Protein AF-A0A8H7ZRD5-F1 (afdb_monomer_lite)

Secondary structure (DSSP, 8-state):
-PPPPP-HHHHHHHHHHHSPTT-HHHHHHHHHHHHHHT------HHHHHHHHHHHHTTSSS--EEEEE--TTSHHHHHHHHHSPTT-EEEEEES-IIIIIHHHHHHHHHTT-TTTEEEEES-HHHHHHHHHT-TTTTTTEEEEEE-S-GGGHHHHHHHHHHTT-EEEEEEEEESS--

Sequence (177 aa):
MTKAEFSPAAALAFVKETARPRDPDAVLAALDEFGWAKAWHMSVGDEKGVILDEELRKVDPLMTVVELGTFVGYSAVRIARLLPPGGKVYTIDPEVERTNTVAKEVVAFAGLADKVEFVPGTAAEALPKLSAREELKGKVDCVFIDHHKDYYLSDLQLIEKLGLLRPGALVVADNVV

Structure (mmCIF, N/CA/C/O backbone):
data_AF-A0A8H7ZRD5-F1
#
_entry.id   AF-A0A8H7ZRD5-F1
#
loop_
_atom_site.group_PDB
_atom_site.id
_atom_site.type_symbol
_atom_site.label_atom_id
_atom_site.label_alt_id
_atom_site.label_comp_id
_atom_site.label_asym_id
_atom_site.label_entity_id
_atom_site.label_seq_id
_atom_site.pdbx_PDB_ins_code
_atom_site.Cartn_x
_atom_site.Cartn_y
_atom_site.Cartn_z
_atom_site.occupancy
_atom_site.B_iso_or_equiv
_atom_site.auth_seq_id
_atom_site.auth_comp_id
_atom_site.auth_asym_id
_atom_site.auth_atom_id
_atom_site.pdbx_PDB_model_num
ATOM 1 N N . MET A 1 1 ? 20.647 -20.289 -16.524 1.00 48.69 1 MET A N 1
ATOM 2 C CA . MET A 1 1 ? 21.101 -18.894 -16.340 1.00 48.69 1 MET A CA 1
ATOM 3 C C . MET A 1 1 ? 20.758 -18.496 -14.917 1.00 48.69 1 MET A C 1
ATOM 5 O O . MET A 1 1 ? 19.617 -18.692 -14.523 1.00 48.69 1 MET A O 1
ATOM 9 N N . THR A 1 2 ? 21.726 -18.046 -14.122 1.00 57.59 2 THR A N 1
ATOM 10 C CA . THR A 1 2 ? 21.463 -17.475 -12.791 1.00 57.59 2 THR A CA 1
ATOM 11 C C . THR A 1 2 ? 20.701 -16.163 -12.967 1.00 57.59 2 THR A C 1
ATOM 13 O O . THR A 1 2 ? 21.135 -15.322 -13.753 1.00 57.59 2 THR A O 1
ATOM 16 N N . LYS A 1 3 ? 19.551 -16.007 -12.295 1.00 64.06 3 LYS A N 1
ATOM 17 C CA . LYS A 1 3 ? 18.817 -14.731 -12.277 1.00 64.06 3 LYS A CA 1
ATOM 18 C C . LYS A 1 3 ? 19.734 -13.631 -11.732 1.00 64.06 3 LYS A C 1
ATOM 20 O O . LYS A 1 3 ? 20.546 -13.900 -10.847 1.00 64.06 3 LYS A O 1
ATOM 25 N N . ALA A 1 4 ? 19.627 -12.428 -12.290 1.00 78.19 4 ALA A N 1
ATOM 26 C CA . ALA A 1 4 ? 20.406 -11.284 -11.828 1.00 78.19 4 ALA A CA 1
ATOM 27 C C . ALA A 1 4 ? 19.968 -10.857 -10.414 1.00 78.19 4 ALA A C 1
ATOM 29 O O . ALA A 1 4 ? 18.857 -11.174 -9.982 1.00 78.19 4 ALA A O 1
ATOM 30 N N . GLU A 1 5 ? 20.838 -10.136 -9.702 1.00 87.19 5 GLU A N 1
ATOM 31 C CA . GLU A 1 5 ? 20.486 -9.504 -8.427 1.00 87.19 5 GLU A CA 1
ATOM 32 C C . GLU A 1 5 ? 19.398 -8.441 -8.639 1.00 87.19 5 GLU A C 1
ATOM 34 O O . GLU A 1 5 ? 19.379 -7.730 -9.648 1.00 87.19 5 GLU A O 1
ATOM 39 N N . PHE A 1 6 ? 18.473 -8.337 -7.686 1.00 90.56 6 PHE A N 1
ATOM 40 C CA . PHE A 1 6 ? 17.371 -7.392 -7.768 1.00 90.56 6 PHE A CA 1
ATOM 41 C C . PHE A 1 6 ? 17.828 -5.932 -7.651 1.00 90.56 6 PHE A C 1
ATOM 43 O O . PHE A 1 6 ? 18.539 -5.544 -6.722 1.00 90.56 6 PHE A O 1
ATOM 50 N N . SER A 1 7 ? 17.313 -5.090 -8.549 1.00 93.94 7 SER A N 1
ATOM 51 C CA . SER A 1 7 ? 17.480 -3.639 -8.511 1.00 93.94 7 SER A CA 1
ATOM 52 C C . SER A 1 7 ? 16.120 -2.946 -8.658 1.00 93.94 7 SER A C 1
ATOM 54 O O . SER A 1 7 ? 15.482 -3.108 -9.702 1.00 93.94 7 SER A O 1
ATOM 56 N N . PRO A 1 8 ? 15.686 -2.126 -7.674 1.00 94.56 8 PRO A N 1
ATOM 57 C CA . PRO A 1 8 ? 14.458 -1.335 -7.783 1.00 94.56 8 PRO A CA 1
ATOM 58 C C . PRO A 1 8 ? 14.423 -0.458 -9.039 1.00 94.56 8 PRO A C 1
ATOM 60 O O . PRO A 1 8 ? 13.409 -0.378 -9.726 1.00 94.56 8 PRO A O 1
ATOM 63 N N . ALA A 1 9 ? 15.554 0.167 -9.380 1.00 95.62 9 ALA A N 1
ATOM 64 C CA . ALA A 1 9 ? 15.656 1.014 -10.562 1.00 95.62 9 ALA A CA 1
ATOM 65 C C . ALA A 1 9 ? 15.501 0.210 -11.864 1.00 95.62 9 ALA A C 1
ATOM 67 O O . ALA A 1 9 ? 14.871 0.689 -12.805 1.00 95.62 9 ALA A O 1
ATOM 68 N N . ALA A 1 10 ? 16.031 -1.018 -11.911 1.00 96.19 10 ALA A N 1
ATOM 69 C CA . ALA A 1 10 ? 15.863 -1.898 -13.066 1.00 96.19 10 ALA A CA 1
ATOM 70 C C . ALA A 1 10 ? 14.407 -2.363 -13.224 1.00 96.19 10 ALA A C 1
ATOM 72 O O . ALA A 1 10 ? 13.907 -2.390 -14.345 1.00 96.19 10 ALA A O 1
ATOM 73 N N . ALA A 1 11 ? 13.716 -2.658 -12.116 1.00 96.62 11 ALA A N 1
ATOM 74 C CA . ALA A 1 11 ? 12.291 -2.985 -12.139 1.00 96.62 11 ALA A CA 1
ATOM 75 C C . ALA A 1 11 ? 11.457 -1.811 -12.679 1.00 96.62 11 ALA A C 1
ATOM 77 O O . ALA A 1 11 ? 10.646 -1.993 -13.583 1.00 96.62 11 ALA A O 1
ATOM 78 N N . LEU A 1 12 ? 11.713 -0.585 -12.204 1.00 97.69 12 LEU A N 1
ATOM 79 C CA . LEU A 1 12 ? 11.042 0.616 -12.713 1.00 97.69 12 LEU A CA 1
ATOM 80 C C . LEU A 1 12 ? 11.307 0.853 -14.204 1.00 97.69 12 LEU A C 1
ATOM 82 O O . LEU A 1 12 ? 10.388 1.208 -14.941 1.00 97.69 12 LEU A O 1
ATOM 86 N N . ALA A 1 13 ? 12.556 0.690 -14.645 1.00 97.94 13 ALA A N 1
ATOM 87 C CA . ALA A 1 13 ? 12.915 0.837 -16.051 1.00 97.94 13 ALA A CA 1
ATOM 88 C C . ALA A 1 13 ? 12.156 -0.175 -16.919 1.00 97.94 13 ALA A C 1
ATOM 90 O O . ALA A 1 13 ? 11.570 0.213 -17.927 1.00 97.94 13 ALA A O 1
ATOM 91 N N . PHE A 1 14 ? 12.086 -1.433 -16.475 1.00 97.88 14 PHE A N 1
ATOM 92 C CA . PHE A 1 14 ? 11.338 -2.483 -17.160 1.00 97.88 14 PHE A CA 1
ATOM 93 C C . PHE A 1 14 ? 9.837 -2.175 -17.233 1.00 97.88 14 PHE A C 1
ATOM 95 O O . PHE A 1 14 ? 9.243 -2.303 -18.302 1.00 97.88 14 PHE A O 1
ATOM 102 N N . VAL A 1 15 ? 9.231 -1.688 -16.142 1.00 98.38 15 VAL A N 1
ATOM 103 C CA . VAL A 1 15 ? 7.832 -1.221 -16.137 1.00 98.38 15 VAL A CA 1
ATOM 104 C C . VAL A 1 15 ? 7.624 -0.111 -17.166 1.00 98.38 15 VAL A C 1
ATOM 106 O O . VAL A 1 15 ? 6.704 -0.195 -17.972 1.00 98.38 15 VAL A O 1
ATOM 109 N N . LYS A 1 16 ? 8.485 0.913 -17.185 1.00 98.31 16 LYS A N 1
ATOM 110 C CA . LYS A 1 16 ? 8.367 2.039 -18.128 1.00 98.31 16 LYS A CA 1
ATOM 111 C C . LYS A 1 16 ? 8.571 1.625 -19.591 1.00 98.31 16 LYS A C 1
ATOM 113 O O . LYS A 1 16 ? 8.045 2.291 -20.478 1.00 98.31 16 LYS A O 1
ATOM 118 N N . GLU A 1 17 ? 9.336 0.565 -19.840 1.00 98.12 17 GLU A N 1
ATOM 119 C CA . GLU A 1 17 ? 9.594 0.026 -21.179 1.00 98.12 17 GLU A CA 1
ATOM 120 C C . GLU A 1 17 ? 8.443 -0.849 -21.698 1.00 98.12 17 GLU A C 1
ATOM 122 O O . GLU A 1 17 ? 8.126 -0.801 -22.885 1.00 98.12 17 GLU A O 1
ATOM 127 N N . THR A 1 18 ? 7.818 -1.644 -20.825 1.00 98.00 18 THR A N 1
ATOM 128 C CA . THR A 1 18 ? 6.910 -2.733 -21.232 1.00 98.00 18 THR A CA 1
ATOM 129 C C . THR A 1 18 ? 5.439 -2.482 -20.910 1.00 98.00 18 THR A C 1
ATOM 131 O O . THR A 1 18 ? 4.566 -2.976 -21.626 1.00 98.00 18 THR A O 1
ATOM 134 N N . ALA A 1 19 ? 5.135 -1.696 -19.874 1.00 98.31 19 ALA A N 1
ATOM 135 C CA . ALA A 1 19 ? 3.767 -1.396 -19.475 1.00 98.31 19 ALA A CA 1
ATOM 136 C C . ALA A 1 19 ? 3.243 -0.116 -20.134 1.00 98.31 19 ALA A C 1
ATOM 138 O O . ALA A 1 19 ? 3.961 0.856 -20.382 1.00 98.31 19 ALA A O 1
ATOM 139 N N . ARG A 1 20 ? 1.930 -0.085 -20.362 1.00 98.25 20 ARG A N 1
ATOM 140 C CA . ARG A 1 20 ? 1.234 1.128 -20.791 1.00 98.25 20 ARG A CA 1
ATOM 141 C C . ARG A 1 20 ? 1.101 2.099 -19.604 1.00 98.25 20 ARG A C 1
ATOM 143 O O . ARG A 1 20 ? 0.705 1.671 -18.522 1.00 98.25 20 ARG A O 1
ATOM 150 N N . PRO A 1 21 ? 1.376 3.406 -19.776 1.00 98.06 21 PRO A N 1
ATOM 151 C CA . PRO A 1 21 ? 1.156 4.384 -18.713 1.00 98.06 21 PRO A CA 1
ATOM 152 C C . PRO A 1 21 ? -0.334 4.513 -18.380 1.00 98.06 21 PRO A C 1
ATOM 154 O O . PRO A 1 21 ? -1.188 4.444 -19.265 1.00 98.06 21 PRO A O 1
ATOM 157 N N . ARG A 1 22 ? -0.632 4.783 -17.105 1.00 98.31 22 ARG A N 1
ATOM 158 C CA . ARG A 1 22 ? -1.987 4.888 -16.532 1.00 98.31 22 ARG A CA 1
ATOM 159 C C . ARG A 1 22 ? -2.818 3.605 -16.657 1.00 98.31 22 ARG A C 1
ATOM 161 O O . ARG A 1 22 ? -4.042 3.673 -16.733 1.00 98.31 22 ARG A O 1
ATOM 168 N N . ASP A 1 23 ? -2.147 2.459 -16.680 1.00 98.62 23 ASP A N 1
ATOM 169 C CA . ASP A 1 23 ? -2.750 1.128 -16.729 1.00 98.62 23 ASP A CA 1
ATOM 170 C C . ASP A 1 23 ? -2.192 0.283 -15.566 1.00 98.62 23 ASP A C 1
ATOM 172 O O . ASP A 1 23 ? -1.128 -0.328 -15.698 1.00 98.62 23 ASP A O 1
ATOM 176 N N . PRO A 1 24 ? -2.852 0.297 -14.390 1.00 98.56 24 PRO A N 1
ATOM 177 C CA . PRO A 1 24 ? -2.377 -0.419 -13.208 1.00 98.56 24 PRO A CA 1
ATOM 178 C C . PRO A 1 24 ? -2.172 -1.918 -13.431 1.00 98.56 24 PRO A C 1
ATOM 180 O O . PRO A 1 24 ? -1.217 -2.478 -12.899 1.00 98.56 24 PRO A O 1
ATOM 183 N N . ASP A 1 25 ? -3.026 -2.565 -14.228 1.00 98.50 25 ASP A N 1
ATOM 184 C CA . ASP A 1 25 ? -2.920 -4.002 -14.485 1.00 98.50 25 ASP A CA 1
ATOM 185 C C . ASP A 1 25 ? -1.708 -4.317 -15.376 1.00 98.50 25 ASP A C 1
ATOM 187 O O . ASP A 1 25 ? -0.977 -5.268 -15.098 1.00 98.50 25 ASP A O 1
ATOM 191 N N . ALA A 1 26 ? -1.419 -3.479 -16.382 1.00 98.50 26 ALA A N 1
ATOM 192 C CA . ALA A 1 26 ? -0.188 -3.607 -17.168 1.00 98.50 26 ALA A CA 1
ATOM 193 C C . ALA A 1 26 ? 1.075 -3.376 -16.319 1.00 98.50 26 ALA A C 1
ATOM 195 O O . ALA A 1 26 ? 2.085 -4.048 -16.520 1.00 98.50 26 ALA A O 1
ATOM 196 N N . VAL A 1 27 ? 1.024 -2.446 -15.358 1.00 98.69 27 VAL A N 1
ATOM 197 C CA . VAL A 1 27 ? 2.137 -2.194 -14.428 1.00 98.69 27 VAL A CA 1
ATOM 198 C C . VAL A 1 27 ? 2.394 -3.397 -13.520 1.00 98.69 27 VAL A C 1
ATOM 200 O O . VAL A 1 27 ? 3.550 -3.788 -13.356 1.00 98.69 27 VAL A O 1
ATOM 203 N N . LEU A 1 28 ? 1.344 -4.007 -12.960 1.00 98.50 28 LEU A N 1
ATOM 204 C CA . LEU A 1 28 ? 1.474 -5.221 -12.146 1.00 98.50 28 LEU A CA 1
ATOM 205 C C . LEU A 1 28 ? 2.052 -6.377 -12.965 1.00 98.50 28 LEU A C 1
ATOM 207 O O . LEU A 1 28 ? 3.030 -6.983 -12.538 1.00 98.50 28 LEU A O 1
ATOM 211 N N . ALA A 1 29 ? 1.524 -6.608 -14.171 1.00 98.06 29 ALA A N 1
ATOM 212 C CA . ALA A 1 29 ? 2.016 -7.655 -15.064 1.00 98.06 29 ALA A CA 1
ATOM 213 C C . ALA A 1 29 ? 3.504 -7.478 -15.416 1.00 98.06 29 ALA A C 1
ATOM 215 O O . ALA A 1 29 ? 4.253 -8.452 -15.416 1.00 98.06 29 ALA A O 1
ATOM 216 N N . ALA A 1 30 ? 3.958 -6.243 -15.657 1.00 98.12 30 ALA A N 1
ATOM 217 C CA . ALA A 1 30 ? 5.368 -5.964 -15.923 1.00 98.12 30 ALA A CA 1
ATOM 218 C C . ALA A 1 30 ? 6.266 -6.214 -14.698 1.00 98.12 30 ALA A C 1
ATOM 220 O O . ALA A 1 30 ? 7.385 -6.708 -14.847 1.00 98.12 30 ALA A O 1
ATOM 221 N N . LEU A 1 31 ? 5.797 -5.899 -13.485 1.00 97.56 31 LEU A N 1
ATOM 222 C CA . LEU A 1 31 ? 6.525 -6.220 -12.252 1.00 97.56 31 LEU A CA 1
ATOM 223 C C . LEU A 1 31 ? 6.607 -7.736 -12.027 1.00 97.56 31 LEU A C 1
ATOM 225 O O . LEU A 1 31 ? 7.680 -8.238 -11.700 1.00 97.56 31 LEU A O 1
ATOM 229 N N . ASP A 1 32 ? 5.514 -8.466 -12.256 1.00 97.12 32 ASP A N 1
ATOM 230 C CA . ASP A 1 32 ? 5.499 -9.928 -12.161 1.00 97.12 32 ASP A CA 1
ATOM 231 C C . ASP A 1 32 ? 6.446 -10.555 -13.201 1.00 97.12 32 ASP A C 1
ATOM 233 O O . ASP A 1 32 ? 7.296 -11.382 -12.859 1.00 97.12 32 ASP A O 1
ATOM 237 N N . GLU A 1 33 ? 6.399 -10.105 -14.460 1.00 96.62 33 GLU A N 1
ATOM 238 C CA . GLU A 1 33 ? 7.318 -10.562 -15.510 1.00 96.62 33 GLU A CA 1
ATOM 239 C C . GLU A 1 33 ? 8.782 -10.272 -15.153 1.00 96.62 33 GLU A C 1
ATOM 241 O O . GLU A 1 33 ? 9.646 -11.134 -15.336 1.00 96.62 33 GLU A O 1
ATOM 246 N N . PHE A 1 34 ? 9.083 -9.096 -14.597 1.00 96.12 34 PHE A N 1
ATOM 247 C CA . PHE A 1 34 ? 10.431 -8.774 -14.137 1.00 96.12 34 PHE A CA 1
ATOM 248 C C . PHE A 1 34 ? 10.917 -9.772 -13.070 1.00 96.12 34 PHE A C 1
ATOM 250 O O . PHE A 1 34 ? 12.024 -10.318 -13.194 1.00 96.12 34 PHE A O 1
ATOM 257 N N . GLY A 1 35 ? 10.074 -10.076 -12.078 1.00 94.56 35 GLY A N 1
ATOM 258 C CA . GLY A 1 35 ? 10.329 -11.078 -11.040 1.00 94.56 35 GLY A CA 1
ATOM 259 C C . GLY A 1 35 ? 10.587 -12.483 -11.597 1.00 94.56 35 GLY A C 1
ATOM 260 O O . GLY A 1 35 ? 11.531 -13.191 -11.196 1.00 94.56 35 GLY A O 1
ATOM 261 N N . TRP A 1 36 ? 9.777 -12.895 -12.573 1.00 93.12 36 TRP A N 1
ATOM 262 C CA . TRP A 1 36 ? 9.851 -14.220 -13.183 1.00 93.12 36 TRP A CA 1
ATOM 263 C C . TRP A 1 36 ? 11.021 -14.375 -14.155 1.00 93.12 36 TRP A C 1
ATOM 265 O O . TRP A 1 36 ? 11.738 -15.377 -14.078 1.00 93.12 36 TRP A O 1
ATOM 275 N N . ALA A 1 37 ? 11.257 -13.393 -15.023 1.00 92.06 37 ALA A N 1
ATOM 276 C CA . ALA A 1 37 ? 12.159 -13.517 -16.165 1.00 92.06 37 ALA A CA 1
ATOM 277 C C . ALA A 1 37 ? 13.534 -12.859 -15.971 1.00 92.06 37 ALA A C 1
ATOM 279 O O . ALA A 1 37 ? 14.484 -13.246 -16.656 1.00 92.06 37 ALA A O 1
ATOM 280 N N . LYS A 1 38 ? 13.672 -11.870 -15.075 1.00 91.44 38 LYS A N 1
ATOM 281 C CA . LYS A 1 38 ? 14.902 -11.061 -14.954 1.00 91.44 38 LYS A CA 1
ATOM 282 C C . LYS A 1 38 ? 15.594 -11.236 -13.606 1.00 91.44 38 LYS A C 1
ATOM 284 O O . LYS A 1 38 ? 16.725 -11.728 -13.557 1.00 91.44 38 LYS A O 1
ATOM 289 N N . ALA A 1 39 ? 14.923 -10.853 -12.524 1.00 91.31 39 ALA A N 1
ATOM 290 C CA . ALA A 1 39 ? 15.486 -10.844 -11.180 1.00 91.31 39 ALA A CA 1
ATOM 291 C C . ALA A 1 39 ? 14.378 -11.057 -10.149 1.00 91.31 39 ALA A C 1
ATOM 293 O O . ALA A 1 39 ? 13.426 -10.286 -10.097 1.00 91.31 39 ALA A O 1
ATOM 294 N N . TRP A 1 40 ? 14.514 -12.094 -9.321 1.00 91.38 40 TRP A N 1
ATOM 295 C CA . TRP A 1 40 ? 13.533 -12.393 -8.277 1.00 91.38 40 TRP A CA 1
ATOM 296 C C . TRP A 1 40 ? 13.464 -11.261 -7.244 1.00 91.38 40 TRP A C 1
ATOM 298 O O . TRP A 1 40 ? 14.498 -10.706 -6.874 1.00 91.38 40 TRP A O 1
ATOM 308 N N . HIS A 1 41 ? 12.265 -10.958 -6.750 1.00 85.81 41 HIS A N 1
ATOM 309 C CA . HIS A 1 41 ? 12.040 -10.002 -5.669 1.00 85.81 41 HIS A CA 1
ATOM 310 C C . HIS A 1 41 ? 10.872 -10.418 -4.776 1.00 85.81 41 HIS A C 1
ATOM 312 O O . HIS A 1 41 ? 10.055 -11.258 -5.141 1.00 85.81 41 HIS A O 1
ATOM 318 N N . MET A 1 42 ? 10.799 -9.793 -3.604 1.00 85.88 42 MET A N 1
ATOM 319 C CA . MET A 1 42 ? 9.869 -10.116 -2.517 1.00 85.88 42 MET A CA 1
ATOM 320 C C . MET A 1 42 ? 8.470 -9.499 -2.672 1.00 85.88 42 MET A C 1
ATOM 322 O O . MET A 1 42 ? 7.879 -9.086 -1.687 1.00 85.88 42 MET A O 1
ATOM 326 N N . SER A 1 43 ? 7.944 -9.385 -3.892 1.00 85.44 43 SER A N 1
ATOM 327 C CA . SER A 1 43 ? 6.562 -8.903 -4.057 1.00 85.44 43 SER A CA 1
ATOM 328 C C . SER A 1 43 ? 5.553 -10.005 -3.745 1.00 85.44 43 SER A C 1
ATOM 330 O O . SER A 1 43 ? 5.867 -11.184 -3.891 1.00 85.44 43 SER A O 1
ATOM 332 N N . VAL A 1 44 ? 4.315 -9.601 -3.442 1.00 91.06 44 VAL A N 1
ATOM 333 C CA . VAL A 1 44 ? 3.145 -10.489 -3.299 1.00 91.06 44 VAL A CA 1
ATOM 334 C C . VAL A 1 44 ? 3.030 -11.483 -4.466 1.00 91.06 44 VAL A C 1
ATOM 336 O O . VAL A 1 44 ? 2.811 -12.674 -4.248 1.00 91.06 44 VAL A O 1
ATOM 339 N N . GLY A 1 45 ? 3.223 -11.004 -5.699 1.00 90.56 45 GLY A N 1
ATOM 340 C CA . GLY A 1 45 ? 3.143 -11.813 -6.914 1.00 90.56 45 GLY A CA 1
ATOM 341 C C . GLY A 1 45 ? 1.717 -12.002 -7.436 1.00 90.56 45 GLY A C 1
ATOM 342 O O . GLY A 1 45 ? 0.725 -11.686 -6.767 1.00 90.56 45 GLY A O 1
ATOM 343 N N . ASP A 1 46 ? 1.622 -12.527 -8.653 1.00 90.38 46 ASP A N 1
ATOM 344 C CA . ASP A 1 46 ? 0.383 -12.708 -9.404 1.00 90.38 46 ASP A CA 1
ATOM 345 C C . ASP A 1 46 ? -0.580 -13.693 -8.734 1.00 90.38 46 ASP A C 1
ATOM 347 O O . ASP A 1 46 ? -1.761 -13.371 -8.598 1.00 90.38 46 ASP A O 1
ATOM 351 N N . GLU A 1 47 ? -0.084 -14.832 -8.244 1.00 92.81 47 GLU A N 1
ATOM 352 C CA . GLU A 1 47 ? -0.914 -15.864 -7.604 1.00 92.81 47 GLU A CA 1
ATOM 353 C C . GLU A 1 47 ? -1.564 -15.380 -6.298 1.00 92.81 47 GLU A C 1
ATOM 355 O O . GLU A 1 47 ? -2.792 -15.348 -6.177 1.00 92.81 47 GLU A O 1
ATOM 360 N N . LYS A 1 48 ? -0.759 -14.953 -5.314 1.00 94.50 48 LYS A N 1
ATOM 361 C CA . LYS A 1 48 ? -1.283 -14.455 -4.029 1.00 94.50 48 LYS A CA 1
ATOM 362 C C . LYS A 1 48 ? -2.100 -13.189 -4.198 1.00 94.50 48 LYS A C 1
ATOM 364 O O . LYS A 1 48 ? -3.062 -12.955 -3.470 1.00 94.50 48 LYS A O 1
ATOM 369 N N . GLY A 1 49 ? -1.720 -12.352 -5.153 1.00 95.75 49 GLY A N 1
ATOM 370 C CA . GLY A 1 49 ? -2.418 -11.109 -5.357 1.00 95.75 49 GLY A CA 1
ATOM 371 C C . GLY A 1 49 ? -3.861 -11.314 -5.839 1.00 95.75 49 GLY A C 1
ATOM 372 O O . GLY A 1 49 ? -4.697 -10.452 -5.575 1.00 95.75 49 GLY A O 1
ATOM 373 N N . VAL A 1 50 ? -4.192 -12.429 -6.511 1.00 96.50 50 VAL A N 1
ATOM 374 C CA . VAL A 1 50 ? -5.594 -12.750 -6.848 1.00 96.50 50 VAL A CA 1
ATOM 375 C C . VAL A 1 50 ? -6.414 -12.925 -5.572 1.00 96.50 50 VAL A C 1
ATOM 377 O O . VAL A 1 50 ? -7.495 -12.353 -5.466 1.00 96.50 50 VAL A O 1
ATOM 380 N N . ILE A 1 51 ? -5.860 -13.624 -4.578 1.00 97.12 51 ILE A N 1
ATOM 381 C CA . ILE A 1 51 ? -6.490 -13.809 -3.264 1.00 97.12 51 ILE A CA 1
ATOM 382 C C . ILE A 1 51 ? -6.689 -12.449 -2.583 1.00 97.12 51 ILE A C 1
ATOM 384 O O . ILE A 1 51 ? -7.782 -12.155 -2.103 1.00 97.12 51 ILE A O 1
ATOM 388 N N . LEU A 1 52 ? -5.667 -11.583 -2.597 1.00 97.81 52 LEU A N 1
ATOM 389 C CA . LEU A 1 52 ? -5.781 -10.225 -2.052 1.00 97.81 52 LEU A CA 1
ATOM 390 C C . LEU A 1 52 ? -6.911 -9.435 -2.733 1.00 97.81 52 LEU A C 1
ATOM 392 O O . LEU A 1 52 ? -7.720 -8.810 -2.050 1.00 97.81 52 LEU A O 1
ATOM 396 N N . ASP A 1 53 ? -7.005 -9.486 -4.064 1.00 98.12 53 ASP A N 1
ATOM 397 C CA . ASP A 1 53 ? -8.068 -8.796 -4.799 1.00 98.12 53 ASP A CA 1
ATOM 398 C C . ASP A 1 53 ? -9.463 -9.336 -4.438 1.00 98.12 53 ASP A C 1
ATOM 400 O O . ASP A 1 53 ? -10.421 -8.568 -4.342 1.00 98.12 53 ASP A O 1
ATOM 404 N N . GLU A 1 54 ? -9.600 -10.651 -4.262 1.00 97.81 54 GLU A N 1
ATOM 405 C CA . GLU A 1 54 ? -10.859 -11.294 -3.875 1.00 97.81 54 GLU A CA 1
ATOM 406 C C . GLU A 1 54 ? -11.306 -10.895 -2.469 1.00 97.81 54 GLU A C 1
ATOM 408 O O . GLU A 1 54 ? -12.481 -10.576 -2.287 1.00 97.81 54 GLU A O 1
ATOM 413 N N . GLU A 1 55 ? -10.400 -10.861 -1.489 1.00 97.94 55 GLU A N 1
ATOM 414 C CA . GLU A 1 55 ? -10.738 -10.431 -0.128 1.00 97.94 55 GLU A CA 1
ATOM 415 C C . GLU A 1 55 ? -11.087 -8.939 -0.071 1.00 97.94 55 GLU A C 1
ATOM 417 O O . GLU A 1 55 ? -12.089 -8.563 0.539 1.00 97.94 55 GLU A O 1
ATOM 422 N N . LEU A 1 56 ? -10.338 -8.083 -0.775 1.00 97.94 56 LEU A N 1
ATOM 423 C CA . LEU A 1 56 ? -10.618 -6.644 -0.830 1.00 97.94 56 LEU A CA 1
ATOM 424 C C . LEU A 1 56 ? -11.989 -6.340 -1.444 1.00 97.94 56 LEU A C 1
ATOM 426 O O . LEU A 1 56 ? -12.692 -5.455 -0.964 1.00 97.94 56 LEU A O 1
ATOM 430 N N . ARG A 1 57 ? -12.416 -7.098 -2.463 1.00 97.06 57 ARG A N 1
ATOM 431 C CA . ARG A 1 57 ? -13.745 -6.933 -3.084 1.00 97.06 57 ARG A CA 1
ATOM 432 C C . ARG A 1 57 ? -14.912 -7.310 -2.167 1.00 97.06 57 ARG A C 1
ATOM 434 O O . ARG A 1 57 ? -16.041 -6.935 -2.470 1.00 97.06 57 ARG A O 1
ATOM 441 N N . LYS A 1 58 ? -14.673 -8.040 -1.073 1.00 96.31 58 LYS A N 1
ATOM 442 C CA . LYS A 1 58 ? -15.708 -8.359 -0.070 1.00 96.31 58 LYS A CA 1
ATOM 443 C C . LYS A 1 58 ? -15.944 -7.208 0.910 1.00 96.31 58 LYS A C 1
ATOM 445 O O . LYS A 1 58 ? -16.931 -7.232 1.644 1.00 96.31 58 LYS A O 1
ATOM 450 N N . VAL A 1 59 ? -15.051 -6.218 0.941 1.00 96.69 59 VAL A N 1
ATOM 451 C CA . VAL A 1 59 ? -15.149 -5.051 1.818 1.00 96.69 59 VAL A CA 1
ATOM 452 C C . VAL A 1 59 ? -15.949 -3.957 1.114 1.00 96.69 59 VAL A C 1
ATOM 454 O O . VAL A 1 59 ? -15.513 -3.412 0.105 1.00 96.69 59 VAL A O 1
ATOM 457 N N . ASP A 1 60 ? -17.111 -3.610 1.668 1.00 93.00 60 ASP A N 1
ATOM 458 C CA . ASP A 1 60 ? -17.962 -2.532 1.154 1.00 93.00 60 ASP A CA 1
ATOM 459 C C . ASP A 1 60 ? -18.344 -1.550 2.287 1.00 93.00 60 ASP A C 1
ATOM 461 O O . ASP A 1 60 ? -18.840 -1.991 3.333 1.00 93.00 60 ASP A O 1
ATOM 465 N N . PRO A 1 61 ? -18.073 -0.237 2.150 1.00 93.44 61 PRO A N 1
ATOM 466 C CA . PRO A 1 61 ? -17.183 0.354 1.152 1.00 93.44 61 PRO A CA 1
ATOM 467 C C . PRO A 1 61 ? -15.705 0.062 1.481 1.00 93.44 61 PRO A C 1
ATOM 469 O O . PRO A 1 61 ? -15.333 -0.074 2.651 1.00 93.44 61 PRO A O 1
ATOM 472 N N 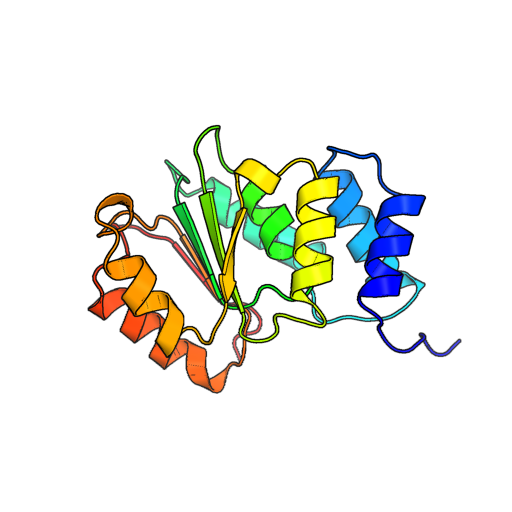. LEU A 1 62 ? -14.860 -0.008 0.448 1.00 97.62 62 LEU A N 1
ATOM 473 C CA . LEU A 1 62 ? -13.398 -0.033 0.562 1.00 97.62 62 LEU A CA 1
ATOM 474 C C . LEU A 1 62 ? -12.850 1.346 0.165 1.00 97.62 62 LEU A C 1
ATOM 476 O O . LEU A 1 62 ? -12.605 1.613 -1.010 1.00 97.62 62 LEU A O 1
ATOM 480 N N . MET A 1 63 ? -12.696 2.239 1.140 1.00 98.19 63 MET A N 1
ATOM 481 C CA . MET A 1 63 ? -12.252 3.623 0.944 1.00 98.19 63 MET A CA 1
ATOM 482 C C . MET A 1 63 ? -10.845 3.874 1.475 1.00 98.19 63 MET A C 1
ATOM 484 O O . MET A 1 63 ? -10.108 4.643 0.874 1.00 98.19 63 MET A O 1
ATOM 488 N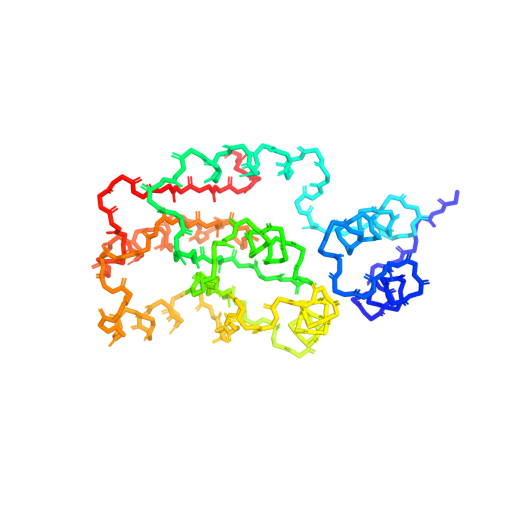 N . THR A 1 64 ? -10.477 3.284 2.607 1.00 98.62 64 THR A N 1
ATOM 489 C CA . THR A 1 64 ? -9.252 3.593 3.346 1.00 98.62 64 THR A CA 1
ATOM 490 C C . THR A 1 64 ? -8.512 2.311 3.688 1.00 98.62 64 THR A C 1
ATOM 492 O O . THR A 1 64 ? -8.990 1.498 4.480 1.00 98.62 64 THR A O 1
ATOM 495 N N . VAL A 1 65 ? -7.317 2.156 3.121 1.00 98.75 65 VAL A N 1
ATOM 496 C CA . VAL A 1 65 ? -6.430 1.020 3.391 1.00 98.75 65 VAL A CA 1
ATOM 497 C C . VAL A 1 65 ? -5.139 1.514 4.023 1.00 98.75 65 VAL A C 1
ATOM 499 O O . VAL A 1 65 ? -4.553 2.482 3.546 1.00 98.75 65 VAL A O 1
ATOM 502 N N . VAL A 1 66 ? -4.688 0.850 5.084 1.00 98.69 66 VAL A N 1
ATOM 503 C CA . VAL A 1 66 ? -3.339 1.034 5.635 1.00 98.69 66 VAL A CA 1
ATOM 504 C C . VAL A 1 66 ? -2.485 -0.154 5.212 1.00 98.69 66 VAL A C 1
ATOM 506 O O . VAL A 1 66 ? -2.842 -1.298 5.464 1.00 98.69 66 VAL A O 1
ATOM 509 N N . GLU A 1 67 ? -1.364 0.115 4.562 1.00 98.69 67 GLU A N 1
ATOM 510 C CA . GLU A 1 67 ? -0.382 -0.883 4.145 1.00 98.69 67 GLU A CA 1
ATOM 511 C C . GLU A 1 67 ? 0.889 -0.738 4.990 1.00 98.69 67 GLU A C 1
ATOM 513 O O . GLU A 1 67 ? 1.420 0.365 5.129 1.00 98.69 67 GLU A O 1
ATOM 518 N N . LEU A 1 68 ? 1.375 -1.848 5.548 1.00 98.12 68 LEU A N 1
ATOM 519 C CA . LEU A 1 68 ? 2.658 -1.941 6.243 1.00 98.12 68 LEU A CA 1
ATOM 520 C C . LEU A 1 68 ? 3.637 -2.720 5.358 1.00 98.12 68 LEU A C 1
ATOM 522 O O . LEU A 1 68 ? 3.498 -3.934 5.220 1.00 98.12 68 LEU A O 1
ATOM 526 N N . GLY A 1 69 ? 4.621 -2.022 4.788 1.00 96.25 69 GLY A N 1
ATOM 527 C CA . GLY A 1 69 ? 5.546 -2.545 3.779 1.00 96.25 69 GLY A CA 1
ATOM 528 C C . GLY A 1 69 ? 5.178 -2.062 2.375 1.00 96.25 69 GLY A C 1
ATOM 529 O O . GLY A 1 69 ? 4.231 -2.550 1.768 1.00 96.25 69 GLY A O 1
ATOM 530 N N . THR A 1 70 ? 5.935 -1.098 1.847 1.00 96.12 70 THR A N 1
ATOM 531 C CA . THR A 1 70 ? 5.697 -0.504 0.521 1.00 96.12 70 THR A CA 1
ATOM 532 C C . THR A 1 70 ? 6.569 -1.154 -0.550 1.00 96.12 70 THR A C 1
ATOM 534 O O . THR A 1 70 ? 6.126 -1.383 -1.681 1.00 96.12 70 THR A O 1
ATOM 537 N N . PHE A 1 71 ? 7.842 -1.405 -0.221 1.00 95.25 71 PHE A N 1
ATOM 538 C CA . PHE A 1 71 ? 8.864 -1.870 -1.160 1.00 95.25 71 PHE A CA 1
ATOM 539 C C . PHE A 1 71 ? 8.855 -1.070 -2.483 1.00 95.25 71 PHE A C 1
ATOM 541 O O . PHE A 1 71 ? 9.020 0.147 -2.461 1.00 95.25 71 PHE A O 1
ATOM 548 N N . VAL A 1 72 ? 8.687 -1.715 -3.646 1.00 96.44 72 VAL A N 1
ATOM 549 C CA . VAL A 1 72 ? 8.617 -1.045 -4.964 1.00 96.44 72 VAL A CA 1
ATOM 550 C C . VAL A 1 72 ? 7.194 -0.676 -5.401 1.00 96.44 72 VAL A C 1
ATOM 552 O O . VAL A 1 72 ? 6.983 -0.313 -6.555 1.00 96.44 72 VAL A O 1
ATOM 555 N N . GLY A 1 73 ? 6.215 -0.742 -4.494 1.00 97.12 73 GLY A N 1
ATOM 556 C CA . GLY A 1 73 ? 4.848 -0.265 -4.721 1.00 97.12 73 GLY A CA 1
ATOM 557 C C . GLY A 1 73 ? 3.911 -1.255 -5.414 1.00 97.12 73 GLY A C 1
ATOM 558 O O . GLY A 1 73 ? 2.854 -0.841 -5.883 1.00 97.12 73 GLY A O 1
ATOM 559 N N . TYR A 1 74 ? 4.265 -2.544 -5.489 1.00 98.31 74 TYR A N 1
ATOM 560 C CA . TYR A 1 74 ? 3.424 -3.570 -6.123 1.00 98.31 74 TYR A CA 1
ATOM 561 C C . TYR A 1 74 ? 2.051 -3.674 -5.447 1.00 98.31 74 TYR A C 1
ATOM 563 O O . TYR A 1 74 ? 1.021 -3.478 -6.090 1.00 98.31 74 TYR A O 1
ATOM 571 N N . SER A 1 75 ? 2.028 -3.938 -4.141 1.00 98.19 75 SER A N 1
ATOM 572 C CA . SER A 1 75 ? 0.798 -4.064 -3.357 1.00 98.19 75 SER A CA 1
ATOM 573 C C . SER A 1 75 ? 0.055 -2.730 -3.255 1.00 98.19 75 SER A C 1
ATOM 575 O O . SER A 1 75 ? -1.159 -2.715 -3.443 1.00 98.19 75 SER A O 1
ATOM 577 N N . ALA A 1 76 ? 0.763 -1.599 -3.142 1.00 98.56 76 ALA A N 1
ATOM 578 C CA . ALA A 1 76 ? 0.164 -0.265 -3.217 1.00 98.56 76 ALA A CA 1
ATOM 579 C C . ALA A 1 76 ? -0.626 -0.044 -4.522 1.00 98.56 76 ALA A C 1
ATOM 581 O O . ALA A 1 76 ? -1.788 0.363 -4.476 1.00 98.56 76 ALA A O 1
ATOM 582 N N . VAL A 1 77 ? -0.034 -0.341 -5.690 1.00 98.75 77 VAL A N 1
ATOM 583 C CA . VAL A 1 77 ? -0.725 -0.279 -6.995 1.00 98.75 77 VAL A CA 1
ATOM 584 C C . VAL A 1 77 ? -1.895 -1.255 -7.029 1.00 98.75 77 VAL A C 1
ATOM 586 O O . VAL A 1 77 ? -2.995 -0.891 -7.459 1.00 98.75 77 VAL A O 1
ATOM 589 N N . ARG A 1 78 ? -1.670 -2.483 -6.552 1.00 98.56 78 ARG A N 1
ATOM 590 C CA . ARG A 1 78 ? -2.672 -3.544 -6.546 1.00 98.56 78 ARG A CA 1
ATOM 591 C C . ARG A 1 78 ? -3.906 -3.133 -5.747 1.00 98.56 78 ARG A C 1
ATOM 593 O O . ARG A 1 78 ? -5.009 -3.148 -6.282 1.00 98.56 78 ARG A O 1
ATOM 600 N N . ILE A 1 79 ? -3.732 -2.665 -4.522 1.00 98.75 79 ILE A N 1
ATOM 601 C CA . ILE A 1 79 ? -4.823 -2.207 -3.664 1.00 98.75 79 ILE A CA 1
ATOM 602 C C . ILE A 1 79 ? -5.478 -0.948 -4.256 1.00 98.75 79 ILE A C 1
ATOM 604 O O . ILE A 1 79 ? -6.695 -0.907 -4.437 1.00 98.75 79 ILE A O 1
ATOM 608 N N . ALA A 1 80 ? -4.690 0.074 -4.613 1.00 98.75 80 ALA A N 1
ATOM 609 C CA . ALA A 1 80 ? -5.213 1.376 -5.034 1.00 98.75 80 ALA A CA 1
ATOM 610 C C . ALA A 1 80 ? -6.068 1.318 -6.313 1.00 98.75 80 ALA A C 1
ATOM 612 O O . ALA A 1 80 ? -6.990 2.128 -6.473 1.00 98.75 80 ALA A O 1
ATOM 613 N N . ARG A 1 81 ? -5.814 0.358 -7.216 1.00 98.44 81 ARG A N 1
ATOM 614 C CA . ARG A 1 81 ? -6.621 0.184 -8.438 1.00 98.44 81 ARG A CA 1
ATOM 615 C C . ARG A 1 81 ? -8.055 -0.273 -8.157 1.00 98.44 81 ARG A C 1
ATOM 617 O O . ARG A 1 81 ? -8.930 -0.014 -8.976 1.00 98.44 81 ARG A O 1
ATOM 624 N N . LEU A 1 82 ? -8.297 -0.911 -7.007 1.00 98.31 82 LEU A N 1
ATOM 625 C CA . LEU A 1 82 ? -9.620 -1.389 -6.591 1.00 98.31 82 LEU A CA 1
ATOM 626 C C . LEU A 1 82 ? -10.432 -0.328 -5.841 1.00 98.31 82 LEU A C 1
ATOM 628 O O . LEU A 1 82 ? -11.641 -0.481 -5.690 1.00 98.31 82 LEU A O 1
ATOM 632 N N . LEU A 1 83 ? -9.793 0.752 -5.383 1.00 98.44 83 LEU A N 1
ATOM 633 C CA . LEU A 1 83 ? -10.480 1.801 -4.636 1.00 98.44 83 LEU A CA 1
ATOM 634 C C . LEU A 1 83 ? -11.368 2.651 -5.561 1.00 98.44 83 LEU A C 1
ATOM 636 O O . LEU A 1 83 ? -10.957 2.971 -6.682 1.00 98.44 83 LEU A O 1
ATOM 640 N N . PRO A 1 84 ? -12.547 3.104 -5.112 1.00 97.50 84 PRO A N 1
ATOM 641 C CA . PRO A 1 84 ? -13.352 4.076 -5.847 1.00 97.50 84 PRO A CA 1
ATOM 642 C C . PRO A 1 84 ? -12.688 5.473 -5.838 1.00 97.50 84 PRO A C 1
ATOM 644 O O . PRO A 1 84 ? -11.674 5.690 -5.162 1.00 97.50 84 PRO A O 1
ATOM 647 N N . PRO A 1 85 ? -13.220 6.454 -6.593 1.00 96.88 85 PRO A N 1
ATOM 648 C CA . PRO A 1 85 ? -12.778 7.844 -6.490 1.00 96.88 85 PRO A CA 1
ATOM 649 C C . PRO A 1 85 ? -12.826 8.356 -5.043 1.00 96.88 85 PRO A C 1
ATOM 651 O O . PRO A 1 85 ? -13.811 8.150 -4.338 1.00 96.88 85 PRO A O 1
ATOM 654 N N . GLY A 1 86 ? -11.758 9.024 -4.605 1.00 96.38 86 GLY A N 1
ATOM 6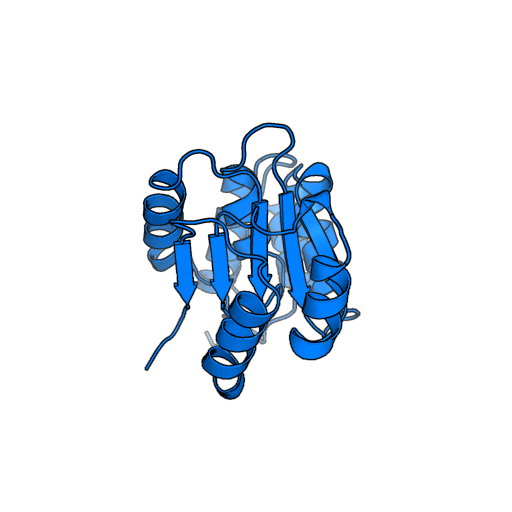55 C CA . GLY A 1 86 ? -11.610 9.507 -3.228 1.00 96.38 86 GLY A CA 1
ATOM 656 C C . GLY A 1 86 ? -11.084 8.469 -2.230 1.00 96.38 86 GLY A C 1
ATOM 657 O O . GLY A 1 86 ? -10.756 8.845 -1.108 1.00 96.38 86 GLY A O 1
ATOM 658 N N . GLY A 1 87 ? -10.960 7.196 -2.622 1.00 98.25 87 GLY A N 1
ATOM 659 C CA . GLY A 1 87 ? -10.301 6.188 -1.799 1.00 98.25 87 GLY A CA 1
ATOM 660 C C . GLY A 1 87 ? -8.786 6.404 -1.702 1.00 98.25 87 GLY A C 1
ATOM 661 O O . GLY A 1 87 ? -8.157 6.925 -2.629 1.00 98.25 87 GLY A O 1
ATOM 662 N N . LYS A 1 88 ? -8.202 6.002 -0.571 1.00 98.62 88 LYS A N 1
ATOM 663 C CA . LYS A 1 88 ? -6.791 6.175 -0.231 1.00 98.62 88 LYS A CA 1
ATOM 664 C C . LYS A 1 88 ? -6.144 4.902 0.313 1.00 98.62 88 LYS A C 1
ATOM 666 O O . LYS A 1 88 ? -6.710 4.211 1.155 1.00 98.62 88 LYS A O 1
ATOM 671 N N . VAL A 1 89 ? -4.912 4.660 -0.125 1.00 98.81 89 VAL A N 1
ATOM 672 C CA . VAL A 1 89 ? -3.945 3.755 0.504 1.00 98.81 89 VAL A CA 1
ATOM 673 C C . VAL A 1 89 ? -2.915 4.599 1.245 1.00 98.81 89 VAL A C 1
ATOM 675 O O . VAL A 1 89 ? -2.272 5.452 0.637 1.00 98.81 89 VAL A O 1
ATOM 678 N N . TYR A 1 90 ? -2.740 4.353 2.537 1.00 98.56 90 TYR A N 1
ATOM 679 C CA . TYR A 1 90 ? -1.660 4.900 3.354 1.00 98.56 90 TYR A CA 1
ATOM 680 C C . TYR A 1 90 ? -0.591 3.825 3.489 1.00 98.56 90 TYR A C 1
ATOM 682 O O . TYR A 1 90 ? -0.776 2.870 4.239 1.00 98.56 90 TYR A O 1
ATOM 690 N N . THR A 1 91 ? 0.497 3.960 2.738 1.00 98.44 91 THR A N 1
ATOM 691 C CA . THR A 1 91 ? 1.569 2.962 2.697 1.00 98.44 91 THR A CA 1
ATOM 692 C C . THR A 1 91 ? 2.741 3.397 3.571 1.00 98.44 91 THR A C 1
ATOM 694 O O . THR A 1 91 ? 3.237 4.521 3.441 1.00 98.44 91 THR A O 1
ATOM 697 N N . ILE A 1 92 ? 3.124 2.540 4.517 1.00 98.06 92 ILE A N 1
ATOM 698 C CA . ILE A 1 92 ? 4.128 2.806 5.548 1.00 98.06 92 ILE A CA 1
ATOM 699 C C . ILE A 1 92 ? 5.355 1.940 5.296 1.00 98.06 92 ILE A C 1
ATOM 701 O O . ILE A 1 92 ? 5.265 0.712 5.296 1.00 98.06 92 ILE A O 1
ATOM 705 N N . ASP A 1 93 ? 6.513 2.582 5.168 1.00 95.50 93 ASP A N 1
ATOM 706 C CA . ASP A 1 93 ? 7.796 1.899 5.014 1.00 95.50 93 ASP A CA 1
ATOM 707 C C . ASP A 1 93 ? 8.943 2.801 5.512 1.00 95.50 93 ASP A C 1
ATOM 709 O O . ASP A 1 93 ? 8.946 4.011 5.225 1.00 95.50 93 ASP A O 1
ATOM 713 N N . PRO A 1 94 ? 9.911 2.262 6.281 1.00 93.06 94 PRO A N 1
ATOM 714 C CA . PRO A 1 94 ? 11.062 3.028 6.750 1.00 93.06 94 PRO A CA 1
ATOM 715 C C . PRO A 1 94 ? 12.086 3.337 5.643 1.00 93.06 94 PRO A C 1
ATOM 717 O O . PRO A 1 94 ? 12.830 4.309 5.779 1.00 93.06 94 PRO A O 1
ATOM 720 N N . GLU A 1 95 ? 12.143 2.561 4.554 1.00 85.00 95 GLU A N 1
ATOM 721 C CA . GLU A 1 95 ? 13.151 2.713 3.497 1.00 85.00 95 GLU A CA 1
ATOM 722 C C . GLU A 1 95 ? 12.708 3.737 2.441 1.00 85.00 95 GLU A C 1
ATOM 724 O O . GLU A 1 95 ? 12.075 3.433 1.425 1.00 85.00 95 GLU A O 1
ATOM 729 N N . VAL A 1 96 ? 13.039 5.005 2.690 1.00 77.50 96 VAL A N 1
ATOM 730 C CA . VAL A 1 96 ? 12.602 6.118 1.837 1.00 77.50 96 VAL A CA 1
ATOM 731 C C . VAL A 1 96 ? 13.438 6.259 0.563 1.00 77.50 96 VAL A C 1
ATOM 733 O O . VAL A 1 96 ? 12.896 6.598 -0.491 1.00 77.50 96 VAL A O 1
ATOM 736 N N . GLU A 1 97 ? 14.747 6.029 0.636 1.00 78.25 97 GLU A N 1
ATOM 737 C CA . GLU A 1 97 ? 15.664 6.462 -0.420 1.00 78.25 97 GLU A CA 1
ATOM 738 C C . GLU A 1 97 ? 15.699 5.474 -1.583 1.00 78.25 97 GLU A C 1
ATOM 740 O O . GLU A 1 97 ? 15.593 5.881 -2.745 1.00 78.25 97 GLU A O 1
ATOM 745 N N . ARG A 1 98 ? 15.795 4.175 -1.286 1.00 82.06 98 ARG A N 1
ATOM 746 C CA . ARG A 1 98 ? 16.052 3.156 -2.308 1.00 82.06 98 ARG A CA 1
ATOM 747 C C . ARG A 1 98 ? 14.784 2.634 -2.982 1.00 82.06 98 ARG A C 1
ATOM 749 O O . ARG A 1 98 ? 14.734 2.550 -4.209 1.00 82.06 98 ARG A O 1
ATOM 756 N N . THR A 1 99 ? 13.781 2.240 -2.205 1.00 86.88 99 THR A N 1
ATOM 757 C CA . THR A 1 99 ? 12.593 1.534 -2.715 1.00 86.88 99 THR A CA 1
ATOM 758 C C . THR A 1 99 ? 11.388 2.459 -2.832 1.00 86.88 99 THR A C 1
ATOM 760 O O . THR A 1 99 ? 10.752 2.474 -3.884 1.00 86.88 99 THR A O 1
ATOM 763 N N . ASN A 1 100 ? 11.144 3.334 -1.853 1.00 88.19 100 ASN A N 1
ATOM 764 C CA . ASN A 1 100 ? 10.013 4.268 -1.899 1.00 88.19 100 ASN A CA 1
ATOM 765 C C . ASN A 1 100 ? 10.100 5.303 -3.028 1.00 88.19 100 ASN A C 1
ATOM 767 O O . ASN A 1 100 ? 9.072 5.674 -3.595 1.00 88.19 100 ASN A O 1
ATOM 771 N N . THR A 1 101 ? 11.300 5.762 -3.400 1.00 93.31 101 THR A N 1
ATOM 772 C CA . THR A 1 101 ? 11.473 6.616 -4.591 1.00 93.31 101 THR A CA 1
ATOM 773 C C . THR A 1 101 ? 10.979 5.903 -5.852 1.00 93.31 101 THR A C 1
ATOM 775 O O . THR A 1 101 ? 10.259 6.490 -6.659 1.00 93.31 101 THR A O 1
ATOM 778 N N . VAL A 1 102 ? 11.297 4.613 -5.991 1.00 96.81 102 VAL A N 1
ATOM 779 C CA . VAL A 1 102 ? 10.805 3.778 -7.092 1.00 96.81 102 VAL A CA 1
ATOM 780 C C . VAL A 1 102 ? 9.303 3.539 -6.978 1.00 96.81 102 VAL A C 1
ATOM 782 O O . VAL A 1 102 ? 8.601 3.699 -7.969 1.00 96.81 102 VAL A O 1
ATOM 785 N N . ALA A 1 103 ? 8.788 3.224 -5.791 1.00 97.75 103 ALA A N 1
ATOM 786 C CA . ALA A 1 103 ? 7.362 2.993 -5.582 1.00 97.75 103 ALA A CA 1
ATOM 787 C C . ALA A 1 103 ? 6.511 4.210 -5.965 1.00 97.75 103 ALA A C 1
ATOM 789 O O . ALA A 1 103 ? 5.486 4.060 -6.627 1.00 97.75 103 ALA A O 1
ATOM 790 N N . LYS A 1 104 ? 6.956 5.425 -5.621 1.00 97.81 104 LYS A N 1
ATOM 791 C CA . LYS A 1 104 ? 6.298 6.675 -6.037 1.00 97.81 104 LYS A CA 1
ATOM 792 C C . LYS A 1 104 ? 6.215 6.795 -7.556 1.00 97.81 104 LYS A C 1
ATOM 794 O O . LYS A 1 104 ? 5.161 7.139 -8.083 1.00 97.81 104 LYS A O 1
ATOM 799 N N . GLU A 1 105 ? 7.301 6.479 -8.255 1.00 98.31 105 GLU A N 1
ATOM 800 C CA . GLU A 1 105 ? 7.356 6.490 -9.719 1.00 98.31 105 GLU A CA 1
ATOM 801 C C . GLU A 1 105 ? 6.480 5.397 -10.346 1.00 98.31 105 GLU A C 1
ATOM 803 O O . GLU A 1 105 ? 5.776 5.670 -11.315 1.00 98.31 105 GLU A O 1
ATOM 808 N N . VAL A 1 106 ? 6.471 4.184 -9.783 1.00 98.62 106 VAL A N 1
ATOM 809 C CA . VAL A 1 106 ? 5.601 3.077 -10.217 1.00 98.62 106 VAL A CA 1
ATOM 810 C C . VAL A 1 106 ? 4.128 3.465 -10.063 1.00 98.62 106 VAL A C 1
ATOM 812 O O . VAL A 1 106 ? 3.359 3.366 -11.018 1.00 98.62 106 VAL A O 1
ATOM 815 N N . VAL A 1 107 ? 3.737 3.973 -8.893 1.00 98.75 107 VAL A N 1
ATOM 816 C CA . VAL A 1 107 ? 2.367 4.424 -8.603 1.00 98.75 107 VAL A CA 1
ATOM 817 C C . VAL A 1 107 ? 1.955 5.585 -9.511 1.00 98.75 107 VAL A C 1
ATOM 819 O O . VAL A 1 107 ? 0.834 5.606 -10.030 1.00 98.75 107 VAL A O 1
ATOM 822 N N . ALA A 1 108 ? 2.849 6.551 -9.738 1.00 98.69 108 ALA A N 1
ATOM 823 C CA . ALA A 1 108 ? 2.591 7.665 -10.643 1.00 98.69 108 ALA A CA 1
ATOM 824 C C . ALA A 1 108 ? 2.431 7.191 -12.093 1.00 98.69 108 ALA A C 1
ATOM 826 O O . ALA A 1 108 ? 1.489 7.607 -12.771 1.00 98.69 108 ALA A O 1
ATOM 827 N N . PHE A 1 109 ? 3.292 6.280 -12.552 1.00 98.81 109 PHE A N 1
ATOM 828 C CA . PHE A 1 109 ? 3.206 5.688 -13.885 1.00 98.81 109 PHE A CA 1
ATOM 829 C C . PHE A 1 109 ? 1.923 4.867 -14.065 1.00 98.81 109 PHE A C 1
ATOM 831 O O . PHE A 1 109 ? 1.300 4.950 -15.121 1.00 98.81 109 PHE A O 1
ATOM 838 N N . ALA A 1 110 ? 1.464 4.168 -13.022 1.00 98.75 110 ALA A N 1
ATOM 839 C CA . ALA A 1 110 ? 0.171 3.479 -12.989 1.00 98.75 110 ALA A CA 1
ATOM 840 C C . ALA A 1 110 ? -1.036 4.439 -12.990 1.00 98.75 110 ALA A C 1
ATOM 842 O O . ALA A 1 110 ? -2.167 4.006 -13.193 1.00 98.75 110 ALA A O 1
ATOM 843 N N . GLY A 1 111 ? -0.823 5.746 -12.803 1.00 98.62 111 GLY A N 1
ATOM 844 C CA . GLY A 1 111 ? -1.891 6.746 -12.774 1.00 98.62 111 GLY A CA 1
ATOM 845 C C . GLY A 1 111 ? -2.685 6.767 -11.467 1.00 98.62 111 GLY A C 1
ATOM 846 O O . GLY A 1 111 ? -3.849 7.155 -11.491 1.00 98.62 111 GLY A O 1
ATOM 847 N N . LEU A 1 112 ? -2.070 6.350 -10.354 1.00 98.75 112 LEU A N 1
ATOM 848 C CA . LEU A 1 112 ? -2.707 6.188 -9.037 1.00 98.75 112 LEU A CA 1
ATOM 849 C C . LEU A 1 112 ? -2.123 7.122 -7.960 1.00 98.75 112 LEU A C 1
ATOM 851 O O . LEU A 1 112 ? -2.358 6.926 -6.768 1.00 98.75 112 LEU A O 1
ATOM 855 N N . ALA A 1 113 ? -1.347 8.136 -8.352 1.00 98.25 113 ALA A N 1
ATOM 856 C CA . ALA A 1 113 ? -0.688 9.058 -7.419 1.00 98.25 113 ALA A CA 1
ATOM 857 C C . ALA A 1 113 ? -1.671 9.812 -6.505 1.00 98.25 113 ALA A C 1
ATOM 859 O O . ALA A 1 113 ? -1.334 10.168 -5.380 1.00 98.25 113 ALA A O 1
ATOM 860 N N . ASP A 1 114 ? -2.901 10.037 -6.962 1.00 98.12 114 ASP A N 1
ATOM 861 C CA . ASP A 1 114 ? -3.973 10.646 -6.180 1.00 98.12 114 ASP A CA 1
ATOM 862 C C . ASP A 1 114 ? -4.609 9.679 -5.173 1.00 98.12 114 ASP A C 1
ATOM 864 O O . ASP A 1 114 ? -5.305 10.137 -4.270 1.00 98.12 114 ASP A O 1
ATOM 868 N N . LYS A 1 115 ? -4.341 8.373 -5.260 1.00 98.69 115 LYS A N 1
ATOM 869 C CA . LYS A 1 115 ? -4.886 7.346 -4.362 1.00 98.69 115 LYS A CA 1
ATOM 870 C C . LYS A 1 115 ? -3.891 6.802 -3.344 1.00 98.69 115 LYS A C 1
ATOM 872 O O . LYS A 1 115 ? -4.322 6.170 -2.390 1.00 98.69 115 LYS A O 1
ATOM 877 N N . VAL A 1 116 ? -2.593 7.050 -3.489 1.00 98.69 116 VAL A N 1
ATOM 878 C CA . VAL A 1 116 ? -1.577 6.522 -2.563 1.00 98.69 116 VAL A CA 1
ATOM 879 C C . VAL A 1 116 ? -0.892 7.662 -1.821 1.00 98.69 116 VAL A C 1
ATOM 881 O O . VAL A 1 116 ? -0.372 8.594 -2.430 1.00 98.69 116 VAL A O 1
ATOM 884 N N . GLU A 1 117 ? -0.878 7.583 -0.497 1.00 98.06 117 GLU A N 1
ATOM 885 C CA . GLU A 1 117 ? -0.094 8.447 0.375 1.00 98.06 117 GLU A CA 1
ATOM 886 C C . GLU A 1 117 ? 1.043 7.641 1.008 1.00 98.06 117 GLU A C 1
ATOM 888 O O . GLU A 1 117 ? 0.811 6.655 1.704 1.00 98.06 117 GLU A O 1
ATOM 893 N N . PHE A 1 118 ? 2.279 8.081 0.774 1.00 97.62 118 PHE A N 1
ATOM 894 C CA . PHE A 1 118 ? 3.475 7.476 1.355 1.00 97.62 118 PHE A CA 1
ATOM 895 C C 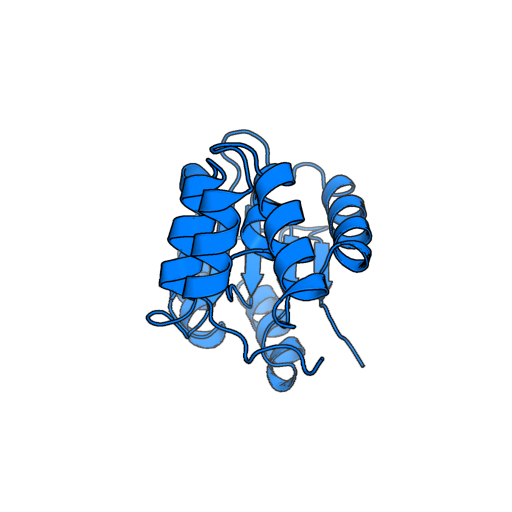. PHE A 1 118 ? 3.758 8.098 2.719 1.00 97.62 118 PHE A C 1
ATOM 897 O O . PHE A 1 118 ? 3.941 9.314 2.823 1.00 97.62 118 PHE A O 1
ATOM 904 N N . VAL A 1 119 ? 3.845 7.263 3.748 1.00 96.88 119 VAL A N 1
ATOM 905 C CA . VAL A 1 119 ? 4.032 7.677 5.137 1.00 96.88 119 VAL A CA 1
ATOM 906 C C . VAL A 1 119 ? 5.366 7.107 5.633 1.00 96.88 119 VAL A C 1
ATOM 908 O O . VAL A 1 119 ? 5.424 5.956 6.056 1.00 96.88 119 VAL A O 1
ATOM 911 N N . PRO A 1 120 ? 6.464 7.880 5.562 1.00 94.38 120 PRO A N 1
ATOM 912 C CA . PRO A 1 120 ? 7.789 7.366 5.884 1.00 94.38 120 PRO A CA 1
ATOM 913 C C . PRO A 1 120 ? 7.947 7.073 7.380 1.00 94.38 120 PRO A C 1
ATOM 915 O O . PRO A 1 120 ? 7.524 7.867 8.231 1.00 94.38 120 PRO A O 1
ATOM 918 N N . GLY A 1 121 ? 8.625 5.967 7.678 1.00 95.62 121 GLY A N 1
ATOM 919 C CA . GLY A 1 121 ? 8.963 5.530 9.032 1.00 95.62 121 GLY A CA 1
ATOM 920 C C . GLY A 1 121 ? 8.485 4.113 9.327 1.00 95.62 121 GLY A C 1
ATOM 921 O O . GLY A 1 121 ? 7.831 3.465 8.514 1.00 95.62 121 GLY A O 1
ATOM 922 N N . THR A 1 122 ? 8.819 3.626 10.514 1.00 96.56 122 THR A N 1
ATOM 923 C CA . THR A 1 122 ? 8.276 2.362 11.021 1.00 96.56 122 THR A CA 1
ATOM 924 C C . THR A 1 122 ? 6.783 2.498 11.331 1.00 96.56 122 THR A C 1
ATOM 926 O O . THR A 1 122 ? 6.283 3.600 11.575 1.00 96.56 122 THR A O 1
ATOM 929 N N . ALA A 1 123 ? 6.059 1.377 11.397 1.00 96.75 123 ALA A N 1
ATOM 930 C CA . ALA A 1 123 ? 4.657 1.370 11.819 1.00 96.75 123 ALA A CA 1
ATOM 931 C C . ALA A 1 123 ? 4.469 2.042 13.194 1.00 96.75 123 ALA A C 1
ATOM 933 O O . ALA A 1 123 ? 3.584 2.883 13.356 1.00 96.75 123 ALA A O 1
ATOM 934 N N . ALA A 1 124 ? 5.369 1.772 14.146 1.00 97.12 124 ALA A N 1
ATOM 935 C CA . ALA A 1 124 ? 5.369 2.387 15.473 1.00 97.12 124 ALA A CA 1
ATOM 936 C C . ALA A 1 124 ? 5.475 3.927 15.450 1.00 97.12 124 ALA A C 1
ATOM 938 O O . ALA A 1 124 ? 4.932 4.594 16.330 1.00 97.12 124 ALA A O 1
ATOM 939 N N . GLU A 1 125 ? 6.140 4.507 14.448 1.00 97.44 125 GLU A N 1
ATOM 940 C CA . GLU A 1 125 ? 6.282 5.960 14.288 1.00 97.44 125 GLU A CA 1
ATOM 941 C C . GLU A 1 125 ? 5.159 6.580 13.447 1.00 97.44 125 GLU A C 1
ATOM 943 O O . GLU A 1 125 ? 4.745 7.717 13.693 1.00 97.44 125 GLU A O 1
ATOM 948 N N . ALA A 1 126 ? 4.691 5.862 12.426 1.00 97.50 126 ALA A N 1
ATOM 949 C CA . ALA A 1 126 ? 3.731 6.349 11.444 1.00 97.50 126 ALA A CA 1
ATOM 950 C C . ALA A 1 126 ? 2.280 6.240 11.930 1.00 97.50 126 ALA A C 1
ATOM 952 O O . ALA A 1 126 ? 1.508 7.191 11.782 1.00 97.50 126 ALA A O 1
ATOM 953 N N . LEU A 1 127 ? 1.908 5.121 12.557 1.00 98.19 127 LEU A N 1
ATOM 954 C CA . LEU A 1 127 ? 0.537 4.863 12.999 1.00 98.19 127 LEU A CA 1
ATOM 955 C C . LEU A 1 127 ? 0.016 5.909 14.000 1.00 98.19 127 LEU A C 1
ATOM 957 O O . LEU A 1 127 ? -1.104 6.383 13.802 1.00 98.19 127 LEU A O 1
ATOM 961 N N . PRO A 1 128 ? 0.792 6.375 15.007 1.00 97.88 128 PRO A N 1
ATOM 962 C CA . PRO A 1 128 ? 0.343 7.460 15.879 1.00 97.88 128 PRO A CA 1
ATOM 963 C C . PRO A 1 128 ? 0.036 8.753 15.113 1.00 97.88 128 PRO A C 1
ATOM 965 O O . PRO A 1 128 ? -0.958 9.419 15.402 1.00 97.88 128 PRO A O 1
ATOM 968 N N . LYS A 1 129 ? 0.837 9.086 14.091 1.00 96.88 129 LYS A N 1
ATOM 969 C CA . LYS A 1 129 ? 0.625 10.279 13.254 1.00 96.88 129 LYS A CA 1
ATOM 970 C C . LYS A 1 129 ? -0.641 10.153 12.409 1.00 96.88 129 LYS A C 1
ATOM 972 O O . LYS A 1 129 ? -1.358 11.136 12.255 1.00 96.88 129 LYS A O 1
ATOM 977 N N . LEU A 1 130 ? -0.924 8.961 11.881 1.00 97.00 130 LEU A N 1
ATOM 978 C CA . LEU A 1 130 ? -2.172 8.686 11.166 1.00 97.00 130 LEU A CA 1
ATOM 979 C C . LEU A 1 130 ? -3.381 8.731 12.105 1.00 97.00 130 LEU A C 1
ATOM 981 O O . LEU A 1 130 ? -4.391 9.327 11.756 1.00 97.00 130 LEU A O 1
ATOM 985 N N . SER A 1 131 ? -3.269 8.189 13.319 1.00 96.88 131 SER A N 1
ATOM 986 C CA . SER A 1 131 ? -4.363 8.194 14.304 1.00 96.88 131 SER A CA 1
ATOM 987 C C . SER A 1 131 ? -4.761 9.586 14.791 1.00 96.88 131 SER A C 1
ATOM 989 O O . SER A 1 131 ? -5.894 9.788 15.220 1.00 96.88 131 SER A O 1
ATOM 991 N N . ALA A 1 132 ? -3.851 10.558 14.692 1.00 96.94 132 ALA A N 1
ATOM 992 C CA . ALA A 1 132 ? -4.131 11.955 15.005 1.00 96.94 132 ALA A CA 1
ATOM 993 C C . ALA A 1 132 ? -4.971 12.657 13.919 1.00 96.94 132 ALA A C 1
ATOM 995 O O . ALA A 1 132 ? -5.395 13.794 14.120 1.00 96.94 132 ALA A O 1
ATOM 996 N N . ARG A 1 133 ? -5.198 12.009 12.768 1.00 96.69 133 ARG A N 1
ATOM 997 C CA . ARG A 1 133 ? -6.038 12.521 11.686 1.00 96.69 133 ARG A CA 1
ATOM 998 C C . ARG A 1 133 ? -7.483 12.082 11.904 1.00 96.69 133 ARG A C 1
ATOM 1000 O O . ARG A 1 133 ? -7.808 10.899 11.802 1.00 96.69 133 ARG A O 1
ATOM 1007 N N . GLU A 1 134 ? -8.359 13.038 12.199 1.00 94.19 134 GLU A N 1
ATOM 1008 C CA . GLU A 1 134 ? -9.774 12.777 12.504 1.00 94.19 134 GLU A CA 1
ATOM 1009 C C . GLU A 1 134 ? -10.512 12.072 11.355 1.00 94.19 134 GLU A C 1
ATOM 1011 O O . GLU A 1 134 ? -11.461 11.319 11.578 1.00 94.19 134 GLU A O 1
ATOM 1016 N N . GLU A 1 135 ? -10.067 12.257 10.112 1.00 93.00 135 GLU A N 1
ATOM 1017 C CA . GLU A 1 135 ? -10.627 11.561 8.962 1.00 93.00 135 GLU A CA 1
ATOM 1018 C C . GLU A 1 135 ? -10.352 10.050 8.957 1.00 93.00 135 GLU A C 1
ATOM 1020 O O . GLU A 1 135 ? -11.139 9.334 8.344 1.00 93.00 135 GLU A O 1
ATOM 1025 N N . LEU A 1 136 ? -9.320 9.566 9.663 1.00 95.81 136 LEU A N 1
ATOM 1026 C CA . LEU A 1 136 ? -8.931 8.147 9.718 1.00 95.81 136 LEU A CA 1
ATOM 1027 C C . LEU A 1 136 ? -9.453 7.402 10.948 1.00 95.81 136 LEU A C 1
ATOM 1029 O O . LEU A 1 136 ? -9.510 6.171 10.948 1.00 95.81 136 LEU A O 1
ATOM 1033 N N . LYS A 1 137 ? -9.837 8.125 11.999 1.00 94.62 137 LYS A N 1
ATOM 1034 C CA . LYS A 1 137 ? -10.255 7.541 13.275 1.00 94.62 137 LYS A CA 1
ATOM 1035 C C . LYS A 1 137 ? -11.494 6.655 13.111 1.00 94.62 137 LYS A C 1
ATOM 1037 O O . LYS A 1 137 ? -12.575 7.145 12.789 1.00 94.62 137 LYS A O 1
ATOM 1042 N N . GLY A 1 138 ? -11.333 5.355 13.351 1.00 96.31 138 GLY A N 1
ATOM 1043 C CA . GLY A 1 138 ? -12.379 4.344 13.191 1.00 96.31 138 GLY A CA 1
ATOM 1044 C C . GLY A 1 138 ? -12.874 4.175 11.752 1.00 96.31 138 GLY A C 1
ATOM 1045 O O . GLY A 1 138 ? -14.020 3.768 11.565 1.00 96.31 138 GLY A O 1
ATOM 1046 N N . LYS A 1 139 ? -12.064 4.538 10.747 1.00 97.38 139 LYS A N 1
ATOM 1047 C CA . LYS A 1 139 ? -12.447 4.506 9.322 1.00 97.38 139 LYS A CA 1
ATOM 1048 C C . LYS A 1 139 ? -11.534 3.667 8.436 1.00 97.38 139 LYS A C 1
ATOM 1050 O O . LYS A 1 139 ? -11.776 3.603 7.237 1.00 97.38 139 LYS A O 1
ATOM 1055 N N . VAL A 1 140 ? -10.500 3.028 8.985 1.00 98.50 140 VAL A N 1
ATOM 1056 C CA . VAL A 1 140 ? -9.669 2.105 8.205 1.00 98.50 140 VAL A CA 1
ATOM 1057 C C . VAL A 1 140 ? -10.490 0.857 7.888 1.00 98.50 140 VAL A C 1
ATOM 1059 O O . VAL A 1 140 ? -10.897 0.136 8.800 1.00 98.50 140 VAL A O 1
ATOM 1062 N N . ASP A 1 141 ? -10.738 0.634 6.598 1.00 98.62 141 ASP A N 1
ATOM 1063 C CA . ASP A 1 141 ? -11.538 -0.475 6.070 1.00 98.62 141 ASP A CA 1
ATOM 1064 C C . ASP A 1 141 ? -10.715 -1.756 5.940 1.00 98.62 141 ASP A C 1
ATOM 1066 O O . ASP A 1 141 ? -11.241 -2.856 6.111 1.00 98.62 141 ASP A O 1
ATOM 1070 N N . CYS A 1 142 ? -9.426 -1.612 5.629 1.00 98.69 142 CYS A N 1
ATOM 1071 C CA . CYS A 1 142 ? -8.506 -2.728 5.480 1.00 98.69 142 CYS A CA 1
ATOM 1072 C C . CYS A 1 142 ? -7.105 -2.377 5.989 1.00 98.69 142 CYS A C 1
ATOM 1074 O O . CYS A 1 142 ? -6.622 -1.260 5.793 1.00 98.69 142 CYS A O 1
ATOM 1076 N N . VAL A 1 143 ? -6.427 -3.360 6.576 1.00 98.56 143 VAL A N 1
ATOM 1077 C CA . VAL A 1 143 ? -4.984 -3.329 6.828 1.00 98.56 143 VAL A CA 1
ATOM 1078 C C . VAL A 1 143 ? -4.319 -4.450 6.041 1.00 98.56 143 VAL A C 1
ATOM 1080 O O . VAL A 1 143 ? -4.723 -5.604 6.164 1.00 98.56 143 VAL A O 1
ATOM 1083 N N . PHE A 1 144 ? -3.305 -4.115 5.248 1.00 98.62 144 PHE A N 1
ATOM 1084 C CA . PHE A 1 144 ? -2.422 -5.082 4.598 1.00 98.62 144 PHE A CA 1
ATOM 1085 C C . PHE A 1 144 ? -1.057 -5.069 5.295 1.00 98.62 144 PHE A C 1
ATOM 1087 O O . PHE A 1 144 ? -0.460 -4.005 5.450 1.00 98.62 144 PHE A O 1
ATOM 1094 N N . ILE A 1 145 ? -0.588 -6.227 5.759 1.00 98.19 145 ILE A N 1
ATOM 1095 C CA . ILE A 1 145 ? 0.661 -6.376 6.514 1.00 98.19 145 ILE A CA 1
ATOM 1096 C C . ILE A 1 145 ? 1.611 -7.276 5.725 1.00 98.19 145 ILE A C 1
ATOM 1098 O O . ILE A 1 145 ? 1.368 -8.477 5.614 1.00 98.19 145 ILE A O 1
ATOM 1102 N N . ASP A 1 146 ? 2.695 -6.701 5.214 1.00 95.88 146 ASP A N 1
ATOM 1103 C CA . ASP A 1 146 ? 3.731 -7.413 4.460 1.00 95.88 146 ASP A CA 1
ATOM 1104 C C . ASP A 1 146 ? 5.126 -6.805 4.703 1.00 95.88 146 ASP A C 1
ATOM 1106 O O . ASP A 1 146 ? 5.912 -6.528 3.798 1.00 95.88 146 ASP A O 1
ATOM 1110 N N . HIS A 1 147 ? 5.440 -6.546 5.974 1.00 94.31 147 HIS A N 1
ATOM 1111 C CA . HIS A 1 147 ? 6.750 -6.051 6.404 1.00 94.31 147 HIS A CA 1
ATOM 1112 C C . HIS A 1 147 ? 7.494 -7.095 7.253 1.00 94.31 147 HIS A C 1
ATOM 1114 O O . HIS A 1 147 ? 7.346 -8.308 7.070 1.00 94.31 147 HIS A O 1
ATOM 1120 N N . HIS A 1 148 ? 8.324 -6.647 8.195 1.00 94.25 148 HIS A N 1
ATOM 1121 C CA . HIS A 1 148 ? 9.110 -7.519 9.061 1.00 94.25 148 HIS A CA 1
ATOM 1122 C C . HIS A 1 148 ? 8.232 -8.270 10.083 1.00 94.25 148 HIS A C 1
ATOM 1124 O O . HIS A 1 148 ? 7.555 -7.670 10.919 1.00 94.25 148 HIS A O 1
ATOM 1130 N N . LYS A 1 149 ? 8.293 -9.608 10.046 1.00 93.06 149 LYS A N 1
ATOM 1131 C CA . LYS A 1 149 ? 7.337 -10.528 10.701 1.00 93.06 149 LYS A CA 1
ATOM 1132 C C . LYS A 1 149 ? 7.259 -10.411 12.212 1.00 93.06 149 LYS A C 1
ATOM 1134 O O . LYS A 1 149 ? 6.167 -10.480 12.770 1.00 93.06 149 LYS A O 1
ATOM 1139 N N . ASP A 1 150 ? 8.397 -10.157 12.851 1.00 95.31 150 ASP A N 1
ATOM 1140 C CA . ASP A 1 150 ? 8.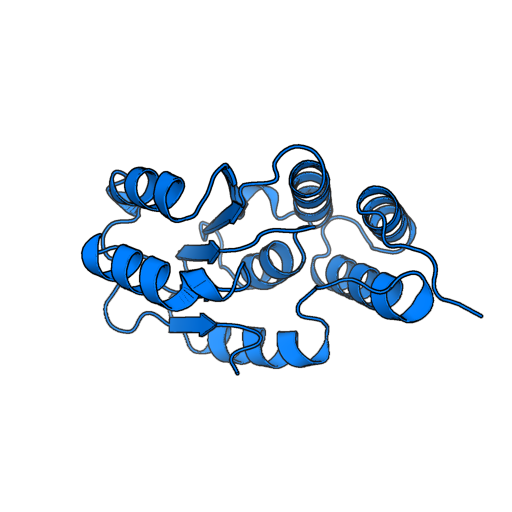484 -9.987 14.306 1.00 95.31 150 ASP A CA 1
ATOM 1141 C C . ASP A 1 150 ? 7.579 -8.863 14.837 1.00 95.31 150 ASP A C 1
ATOM 1143 O O . ASP A 1 150 ? 7.230 -8.865 16.016 1.00 95.31 150 ASP A O 1
ATOM 1147 N N . TYR A 1 151 ? 7.164 -7.928 13.973 1.00 96.56 151 TYR A N 1
ATOM 1148 C CA . TYR A 1 151 ? 6.328 -6.793 14.354 1.00 96.56 151 TYR A CA 1
ATOM 1149 C C . TYR A 1 151 ? 4.853 -6.936 13.966 1.00 96.56 151 TYR A C 1
ATOM 1151 O O . TYR A 1 151 ? 4.060 -6.063 14.305 1.00 96.56 151 TYR A O 1
ATOM 1159 N N . TYR A 1 152 ? 4.432 -8.026 13.310 1.00 97.56 152 TYR A N 1
ATOM 1160 C CA . TYR A 1 152 ? 3.043 -8.164 12.836 1.00 97.56 152 TYR A CA 1
ATOM 1161 C C . TYR A 1 152 ? 2.042 -8.053 13.984 1.00 97.56 152 TYR A C 1
ATOM 1163 O O . TYR A 1 152 ? 1.088 -7.278 13.914 1.00 97.56 152 TYR A O 1
ATOM 1171 N N . LEU A 1 153 ? 2.282 -8.801 15.065 1.00 96.81 153 LEU A N 1
ATOM 1172 C CA . LEU A 1 153 ? 1.404 -8.785 16.229 1.00 96.81 153 LEU A CA 1
ATOM 1173 C C . LEU A 1 153 ? 1.422 -7.421 16.928 1.00 96.81 153 LEU A C 1
ATOM 1175 O O . LEU A 1 153 ? 0.358 -6.889 17.239 1.00 96.81 153 LEU A O 1
ATOM 1179 N N . SER A 1 154 ? 2.607 -6.852 17.169 1.00 97.94 154 SER A N 1
ATOM 1180 C CA . SER A 1 154 ? 2.725 -5.573 17.875 1.00 97.94 154 SER A CA 1
ATOM 1181 C C . SER A 1 154 ? 2.090 -4.427 17.096 1.00 97.94 154 SER A C 1
ATOM 1183 O O . SER A 1 154 ? 1.429 -3.578 17.691 1.00 97.94 154 SER A O 1
ATOM 1185 N N . ASP A 1 155 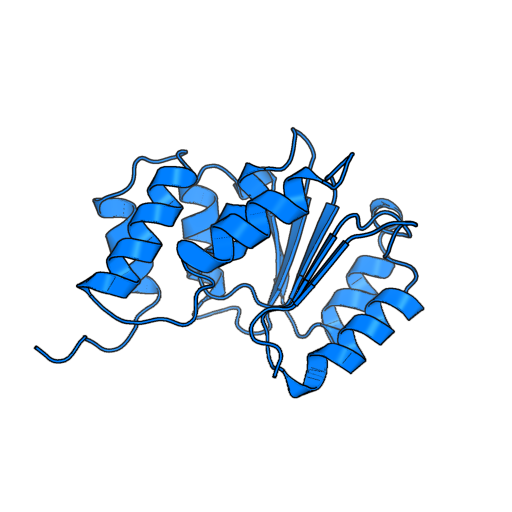? 2.245 -4.417 15.773 1.00 98.12 155 ASP A N 1
ATOM 1186 C CA . ASP A 1 155 ? 1.719 -3.352 14.926 1.00 98.12 155 ASP A CA 1
ATOM 1187 C C . ASP A 1 155 ? 0.208 -3.482 14.747 1.00 98.12 155 ASP A C 1
ATOM 1189 O O . ASP A 1 155 ? -0.497 -2.477 14.821 1.00 98.12 155 ASP A O 1
ATOM 1193 N N . LEU A 1 156 ? -0.324 -4.703 14.631 1.00 97.75 156 LEU A N 1
ATOM 1194 C CA . LEU A 1 156 ? -1.771 -4.920 14.637 1.00 97.75 156 LEU A CA 1
ATOM 1195 C C . LEU A 1 156 ? -2.405 -4.490 15.971 1.00 97.75 156 LEU A C 1
ATOM 1197 O O . LEU A 1 156 ? -3.410 -3.778 15.976 1.00 97.75 156 LEU A O 1
ATOM 1201 N N . GLN A 1 157 ? -1.796 -4.854 17.103 1.00 98.31 157 GLN A N 1
ATOM 1202 C CA . GLN A 1 157 ? -2.246 -4.408 18.428 1.00 98.31 157 GLN A CA 1
ATOM 1203 C C . GLN A 1 157 ? -2.177 -2.884 18.574 1.00 98.31 157 GLN A C 1
ATOM 1205 O O . GLN A 1 157 ? -3.048 -2.274 19.197 1.00 98.31 157 GLN A O 1
ATOM 1210 N N . LEU A 1 158 ? -1.153 -2.248 17.999 1.00 98.44 158 LEU A N 1
ATOM 1211 C CA . LEU A 1 158 ? -1.039 -0.796 17.986 1.00 98.44 158 LEU A CA 1
ATOM 1212 C C . LEU A 1 158 ? -2.165 -0.157 17.164 1.00 98.44 158 LEU A C 1
ATOM 1214 O O . LEU A 1 158 ? -2.795 0.783 17.644 1.00 98.44 158 LEU A O 1
ATOM 1218 N N . ILE A 1 159 ? -2.457 -0.678 15.970 1.00 98.06 159 ILE A N 1
ATOM 1219 C CA . ILE A 1 159 ? -3.567 -0.221 15.119 1.00 98.06 159 ILE A CA 1
ATOM 1220 C C . ILE A 1 159 ? -4.905 -0.300 15.869 1.00 98.06 159 ILE A C 1
ATOM 1222 O O . ILE A 1 159 ? -5.677 0.664 15.857 1.00 98.06 159 ILE A O 1
ATOM 1226 N N . GLU A 1 160 ? -5.164 -1.421 16.548 1.00 96.81 160 GLU A N 1
ATOM 1227 C CA . GLU A 1 160 ? -6.375 -1.623 17.349 1.00 96.81 160 GLU A CA 1
ATOM 1228 C C . GLU A 1 160 ? -6.442 -0.629 18.518 1.00 96.81 160 GLU A C 1
ATOM 1230 O O . GLU A 1 160 ? -7.440 0.075 18.683 1.00 96.81 160 GLU A O 1
ATOM 1235 N N . LYS A 1 161 ? -5.353 -0.491 19.287 1.00 98.12 161 LYS A N 1
ATOM 1236 C CA . LYS A 1 161 ? -5.261 0.440 20.424 1.00 98.12 161 LYS A CA 1
ATOM 1237 C C . LYS A 1 161 ? -5.471 1.897 20.014 1.00 98.12 161 LYS A C 1
ATOM 1239 O O . LYS A 1 161 ? -6.029 2.678 20.784 1.00 98.12 161 LYS A O 1
ATOM 1244 N N . LEU A 1 162 ? -5.004 2.275 18.826 1.00 97.88 162 LEU A N 1
ATOM 1245 C CA . LEU A 1 162 ? -5.180 3.616 18.271 1.00 97.88 162 LEU A CA 1
ATOM 1246 C C . LEU A 1 162 ? -6.598 3.857 17.729 1.00 97.88 162 LEU A C 1
ATOM 1248 O O . LEU A 1 162 ? -6.912 4.982 17.342 1.00 97.88 162 LEU A O 1
ATOM 1252 N N . GLY A 1 163 ? -7.462 2.836 17.712 1.00 97.12 163 GLY A N 1
ATOM 1253 C CA . GLY A 1 163 ? -8.849 2.959 17.273 1.00 97.12 163 GLY A CA 1
ATOM 1254 C C . GLY A 1 163 ? -8.974 3.328 15.796 1.00 97.12 163 GLY A C 1
ATOM 1255 O O . GLY A 1 163 ? -9.884 4.065 15.423 1.00 97.12 163 GLY A O 1
ATOM 1256 N N . LEU A 1 164 ? -8.037 2.874 14.959 1.00 98.00 164 LEU A N 1
ATOM 1257 C CA . LEU A 1 164 ? -8.030 3.171 13.523 1.00 98.00 164 LEU A CA 1
ATOM 1258 C C . LEU A 1 164 ? -9.065 2.340 12.751 1.00 98.00 164 LEU A C 1
ATOM 1260 O O . LEU A 1 164 ? -9.670 2.835 11.801 1.00 98.00 164 LEU A O 1
ATOM 1264 N N . LEU A 1 165 ? -9.282 1.092 13.167 1.00 98.12 165 LEU A N 1
ATOM 1265 C CA . LEU A 1 165 ? -10.149 0.140 12.473 1.00 98.12 165 LEU A CA 1
ATOM 1266 C C . LEU A 1 165 ? -11.623 0.495 12.639 1.00 98.12 165 LEU A C 1
ATOM 1268 O O . LEU A 1 165 ? -12.087 0.763 13.750 1.00 98.12 165 LEU A O 1
ATOM 1272 N N . ARG A 1 166 ? -12.381 0.415 11.545 1.00 97.06 166 ARG A N 1
ATOM 1273 C CA . ARG A 1 166 ? -13.842 0.374 11.641 1.00 97.06 166 ARG A CA 1
ATOM 1274 C C . ARG A 1 166 ? -14.329 -1.012 12.089 1.00 97.06 166 ARG A C 1
ATOM 1276 O O . ARG A 1 166 ? -13.637 -2.010 11.874 1.00 97.06 166 ARG A O 1
ATOM 1283 N N . PRO A 1 167 ? -15.554 -1.133 12.627 1.00 95.50 167 PRO A N 1
ATOM 1284 C CA . PRO A 1 167 ? -16.198 -2.433 12.780 1.00 95.50 167 PRO A CA 1
ATOM 1285 C C . PRO A 1 167 ? -16.269 -3.190 11.443 1.00 95.50 167 PRO A C 1
ATOM 1287 O O . PRO A 1 167 ? -16.710 -2.644 10.427 1.00 95.50 167 PRO A O 1
ATOM 1290 N N . GLY A 1 168 ? -15.831 -4.451 11.456 1.00 94.62 168 GLY A N 1
ATOM 1291 C CA . GLY A 1 168 ? -15.772 -5.297 10.261 1.00 94.62 168 GLY A CA 1
ATOM 1292 C C . GLY A 1 168 ? -14.602 -4.997 9.320 1.00 94.62 168 GLY A C 1
ATOM 1293 O O . GLY A 1 168 ? -14.641 -5.452 8.181 1.00 94.62 168 GLY A O 1
ATOM 1294 N N . ALA A 1 169 ? -13.595 -4.233 9.763 1.00 97.56 169 ALA A N 1
ATOM 1295 C CA . ALA A 1 169 ? -12.377 -4.024 8.987 1.00 97.56 169 ALA A CA 1
ATOM 1296 C C . ALA A 1 169 ? -11.673 -5.354 8.678 1.00 97.56 169 ALA A C 1
ATOM 1298 O O . ALA A 1 169 ? -11.591 -6.248 9.525 1.00 97.56 169 ALA A O 1
ATOM 1299 N N . LEU A 1 170 ? -11.148 -5.459 7.461 1.00 98.31 170 LEU A N 1
ATOM 1300 C CA . LEU A 1 170 ? -10.368 -6.601 7.006 1.00 98.31 170 LEU A CA 1
ATOM 1301 C C . LEU A 1 170 ? -8.902 -6.437 7.429 1.00 98.31 170 LEU A C 1
ATOM 1303 O O . LEU A 1 170 ? -8.329 -5.356 7.315 1.00 98.31 170 LEU A O 1
ATOM 1307 N N . VAL A 1 171 ? -8.268 -7.516 7.878 1.00 98.06 171 VAL A N 1
ATOM 1308 C CA . VAL A 1 171 ? -6.816 -7.561 8.082 1.00 98.06 171 VAL A CA 1
ATOM 1309 C C . VAL A 1 171 ? -6.269 -8.711 7.254 1.00 98.06 171 VAL A C 1
ATOM 1311 O O . VAL A 1 171 ? -6.670 -9.857 7.447 1.00 98.06 171 VAL A O 1
ATOM 1314 N N . VAL A 1 172 ? -5.359 -8.402 6.336 1.00 98.00 172 VAL A N 1
ATOM 1315 C CA . VAL A 1 172 ? -4.660 -9.381 5.502 1.00 98.00 172 VAL A CA 1
ATOM 1316 C C . VAL A 1 172 ? -3.178 -9.308 5.840 1.00 98.00 172 VAL A C 1
ATOM 1318 O O . VAL A 1 172 ? -2.573 -8.247 5.723 1.00 98.00 172 VAL A O 1
ATOM 1321 N N . ALA A 1 173 ? -2.593 -10.425 6.264 1.00 97.25 173 ALA A N 1
ATOM 1322 C CA . ALA A 1 173 ? -1.169 -10.526 6.569 1.00 97.25 173 ALA A CA 1
ATOM 1323 C C . ALA A 1 173 ? -0.515 -11.548 5.637 1.00 97.25 173 ALA A C 1
ATOM 1325 O O . ALA A 1 173 ? -0.958 -12.699 5.590 1.00 97.25 173 ALA A O 1
ATOM 1326 N N . ASP A 1 174 ? 0.521 -11.143 4.901 1.00 95.56 174 ASP A N 1
ATOM 1327 C CA . ASP A 1 174 ? 1.212 -12.037 3.974 1.00 95.56 174 ASP A CA 1
ATOM 1328 C C . ASP A 1 174 ? 2.330 -12.838 4.667 1.00 95.56 174 ASP A C 1
ATOM 1330 O O . ASP A 1 174 ? 2.940 -12.437 5.663 1.00 95.56 174 ASP A O 1
ATOM 1334 N N . ASN A 1 175 ? 2.618 -14.024 4.128 1.00 90.88 175 ASN A N 1
ATOM 1335 C CA . ASN A 1 175 ? 3.718 -14.886 4.545 1.00 90.88 175 ASN A CA 1
ATOM 1336 C C . ASN A 1 175 ? 3.678 -15.222 6.053 1.00 90.88 175 ASN A C 1
ATOM 1338 O O . ASN A 1 175 ? 4.721 -15.253 6.710 1.00 90.88 175 ASN A O 1
ATOM 1342 N N . VAL A 1 176 ? 2.485 -15.434 6.610 1.00 86.38 176 VAL A N 1
ATOM 1343 C CA . VAL A 1 176 ? 2.319 -15.976 7.966 1.00 86.38 176 VAL A CA 1
ATOM 1344 C C . VAL A 1 176 ? 2.841 -17.419 8.014 1.00 86.38 176 VAL A C 1
ATOM 1346 O O . VAL A 1 176 ? 2.661 -18.173 7.055 1.00 86.38 176 VAL A O 1
ATOM 1349 N N . VAL A 1 177 ? 3.523 -17.784 9.102 1.00 68.00 177 VAL A N 1
ATOM 1350 C CA . VAL A 1 177 ? 4.097 -19.120 9.355 1.00 68.00 177 VAL A CA 1
ATOM 1351 C C . VAL A 1 177 ? 3.706 -19.622 10.732 1.00 68.00 177 VAL A C 1
ATOM 1353 O O . VAL A 1 177 ? 3.556 -18.771 11.638 1.00 68.00 177 VAL A O 1
#

InterPro domains:
  IPR002935 Class I-like SAM-dependent O-methyltransferase [PF01596] (27-176)
  IPR002935 Class I-like SAM-dependent O-methyltransferase [PS51682] (4-177)
  IPR029063 S-adenosyl-L-methionine-dependent methyltransferase superfamily [G3DSA:3.40.50.150] (8-177)
  IPR029063 S-adenosyl-L-methionine-dependent methyltransferase superfamily [SSF53335] (12-176)

pLDDT: mean 95.15, std 6.77, range [48.69, 98.81]

Radius of gyration: 15.55 Å; chains: 1; bounding box: 39×32×42 Å

Organism: NCBI:txid278681

Foldseek 3Di:
DDADADALVVLLVQLVVFAQFLALVSLLVSSLCCCVPHHNDDDCHDVNLVVVLVVCVVQPPQAEEEEEDQFQNNVVSSNQVPHDPNGAYEYEDQPCPGGVVNNCSSCVRNVRNVHYDYQHDHLVVRLVVQLVDPVQQQPHQEYEADDDPVCPVVSVVVCVVSNRHHVNRYYHYPPDD